Protein AF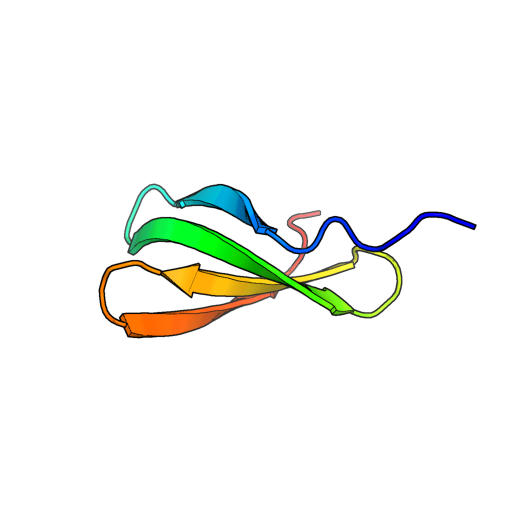-A0A925VH47-F1 (afdb_monomer_lite)

Radius of gyration: 10.22 Å; chains: 1; bounding box: 23×13×32 Å

Sequence (46 aa):
MAKAQTGRPVVHPQLGPGRLVRAYMGGYEFEVLFDSGRRFRLPARE

Structure (mmCIF, N/CA/C/O backbone):
data_AF-A0A925VH47-F1
#
_entry.id   AF-A0A925VH47-F1
#
loop_
_atom_site.group_PDB
_atom_site.id
_atom_site.type_symbol
_atom_site.label_atom_id
_atom_site.label_alt_id
_atom_site.label_comp_id
_atom_site.label_asym_id
_atom_site.label_entity_id
_atom_site.label_seq_id
_atom_site.pdbx_PDB_ins_code
_atom_site.Cartn_x
_atom_site.Cartn_y
_atom_site.Cartn_z
_atom_site.occupancy
_atom_site.B_iso_or_equiv
_atom_site.auth_seq_id
_atom_site.auth_comp_id
_atom_site.auth_asym_id
_atom_site.auth_atom_id
_atom_site.pdbx_PDB_model_num
ATOM 1 N N . MET A 1 1 ? 1.118 -6.075 -23.821 1.00 39.53 1 MET A N 1
ATOM 2 C CA . MET A 1 1 ? 1.869 -5.301 -22.807 1.00 39.53 1 MET A CA 1
ATOM 3 C C . MET A 1 1 ? 1.014 -5.227 -21.552 1.00 39.53 1 MET A C 1
ATOM 5 O O . MET A 1 1 ? -0.175 -4.953 -21.667 1.00 39.53 1 MET A O 1
ATOM 9 N N . ALA A 1 2 ? 1.566 -5.633 -20.407 1.00 43.38 2 ALA A N 1
ATOM 10 C CA . ALA A 1 2 ? 0.819 -5.961 -19.194 1.00 43.38 2 ALA A CA 1
ATOM 11 C C . ALA A 1 2 ? -0.019 -4.773 -18.692 1.00 43.38 2 ALA A C 1
ATOM 13 O O . ALA A 1 2 ? 0.521 -3.709 -18.396 1.00 43.38 2 ALA A O 1
ATOM 14 N N . LYS A 1 3 ? -1.341 -4.960 -18.582 1.00 44.88 3 LYS A N 1
ATOM 15 C CA . LYS A 1 3 ? -2.198 -4.038 -17.832 1.00 44.88 3 LYS A CA 1
ATOM 16 C C . LYS A 1 3 ? -1.650 -3.986 -16.407 1.00 44.88 3 LYS A C 1
ATOM 18 O O . LYS A 1 3 ? -1.615 -5.019 -15.736 1.00 44.88 3 LYS A O 1
ATOM 23 N N . ALA A 1 4 ? -1.200 -2.813 -15.964 1.00 54.25 4 ALA A N 1
ATOM 24 C CA . ALA A 1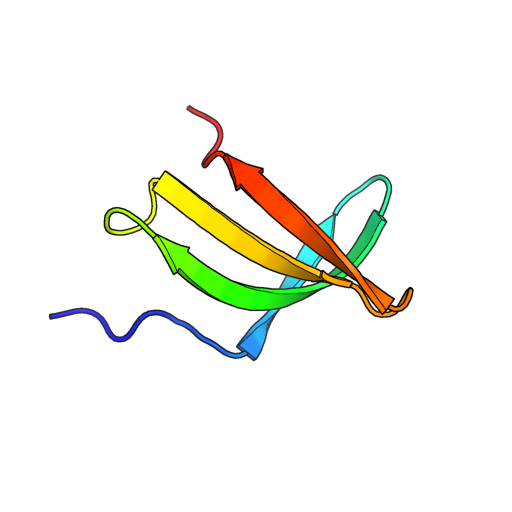 4 ? -0.916 -2.575 -14.556 1.00 54.25 4 ALA A CA 1
ATOM 25 C C . ALA A 1 4 ? -2.127 -3.076 -13.755 1.00 54.25 4 ALA A C 1
ATOM 27 O O . ALA A 1 4 ? -3.259 -2.714 -14.068 1.00 54.25 4 ALA A O 1
ATOM 28 N N . GLN A 1 5 ? -1.902 -3.994 -12.814 1.00 61.75 5 GLN A N 1
ATOM 29 C CA . GLN A 1 5 ? -2.957 -4.690 -12.070 1.00 61.75 5 GLN A CA 1
ATOM 30 C C . GLN A 1 5 ? -3.567 -3.748 -11.022 1.00 61.75 5 GLN A C 1
ATOM 32 O O . GLN A 1 5 ? -3.378 -3.913 -9.820 1.00 61.75 5 GLN A O 1
ATOM 37 N N . THR A 1 6 ? -4.265 -2.713 -11.481 1.00 67.00 6 THR A N 1
ATOM 38 C CA . THR A 1 6 ? -5.052 -1.806 -10.650 1.00 67.00 6 THR A CA 1
ATOM 39 C C . THR A 1 6 ? -6.155 -2.587 -9.940 1.00 67.00 6 THR A C 1
ATOM 41 O O . THR A 1 6 ? -6.853 -3.386 -10.559 1.00 67.00 6 THR A O 1
ATOM 44 N N . GLY A 1 7 ? -6.324 -2.363 -8.639 1.00 75.75 7 GLY A N 1
ATOM 45 C CA . GLY A 1 7 ? -7.349 -3.006 -7.814 1.00 75.75 7 GLY A CA 1
ATOM 46 C C . GLY A 1 7 ? -6.932 -4.327 -7.170 1.00 75.75 7 GLY A C 1
ATOM 47 O O . GLY A 1 7 ? -7.732 -4.915 -6.444 1.00 75.75 7 GLY A O 1
ATOM 48 N N . ARG A 1 8 ? -5.693 -4.790 -7.375 1.00 84.19 8 ARG A N 1
ATOM 49 C CA . ARG A 1 8 ? -5.188 -5.981 -6.685 1.00 84.19 8 ARG A CA 1
ATOM 50 C C . ARG A 1 8 ? -5.113 -5.717 -5.170 1.00 84.19 8 ARG A C 1
ATOM 52 O O . ARG A 1 8 ? -4.511 -4.712 -4.776 1.00 84.19 8 ARG A O 1
ATOM 59 N N . PRO A 1 9 ? -5.708 -6.576 -4.321 1.00 86.50 9 PRO A N 1
ATOM 60 C CA . PRO A 1 9 ? -5.592 -6.440 -2.876 1.00 86.50 9 PRO A CA 1
ATOM 61 C C . PRO A 1 9 ? -4.151 -6.719 -2.441 1.00 86.50 9 PRO A C 1
ATOM 63 O O . PRO A 1 9 ? -3.492 -7.627 -2.952 1.00 86.50 9 PRO A O 1
ATOM 66 N N . VAL A 1 10 ? -3.658 -5.918 -1.504 1.00 84.75 10 VAL A N 1
ATOM 67 C CA . VAL A 1 10 ? -2.311 -6.009 -0.938 1.00 84.75 10 VAL A CA 1
ATOM 68 C C . VAL A 1 10 ? -2.443 -5.945 0.576 1.00 84.75 10 VAL A C 1
ATOM 70 O O . VAL A 1 10 ? -3.250 -5.176 1.087 1.00 84.75 10 VAL A O 1
ATOM 73 N N . VAL A 1 11 ? -1.656 -6.729 1.304 1.00 86.62 11 VAL A N 1
ATOM 74 C CA . VAL A 1 11 ? -1.613 -6.665 2.769 1.00 86.62 11 VAL A CA 1
ATOM 75 C C . VAL A 1 11 ? -0.199 -6.301 3.180 1.00 86.62 11 VAL A C 1
ATOM 77 O O . VAL A 1 11 ? 0.741 -7.042 2.902 1.00 86.62 11 VAL A O 1
ATOM 80 N N . HIS A 1 12 ? -0.043 -5.139 3.810 1.00 82.06 12 HIS A N 1
ATOM 81 C CA . HIS A 1 12 ? 1.235 -4.696 4.349 1.00 82.06 12 HIS A CA 1
ATOM 82 C C . HIS A 1 12 ? 1.317 -5.044 5.843 1.00 82.06 12 HIS A C 1
ATOM 84 O O . HIS A 1 12 ? 0.387 -4.707 6.578 1.00 82.06 12 HIS A O 1
ATOM 90 N N . PRO A 1 13 ? 2.425 -5.626 6.339 1.00 82.44 13 PRO A N 1
ATOM 91 C CA . PRO A 1 13 ? 2.532 -6.089 7.727 1.00 82.44 13 PRO A CA 1
ATOM 92 C C . PRO A 1 13 ? 2.268 -5.008 8.784 1.00 82.44 13 PRO A C 1
ATOM 94 O O . PRO A 1 13 ? 1.730 -5.299 9.843 1.00 82.44 13 PRO A O 1
ATOM 97 N N . GLN A 1 14 ? 2.640 -3.757 8.493 1.00 84.75 14 GLN A N 1
ATOM 98 C CA . GLN A 1 14 ? 2.486 -2.632 9.428 1.00 84.75 14 GLN A CA 1
ATOM 99 C C . GLN A 1 14 ? 1.280 -1.735 9.131 1.00 84.75 14 GLN A C 1
ATOM 101 O O . GLN A 1 14 ? 0.800 -1.042 10.020 1.00 84.75 14 GLN A O 1
ATOM 106 N N . LEU A 1 15 ? 0.828 -1.686 7.873 1.00 83.06 15 LEU A N 1
ATOM 107 C CA . LEU A 1 15 ? -0.209 -0.738 7.430 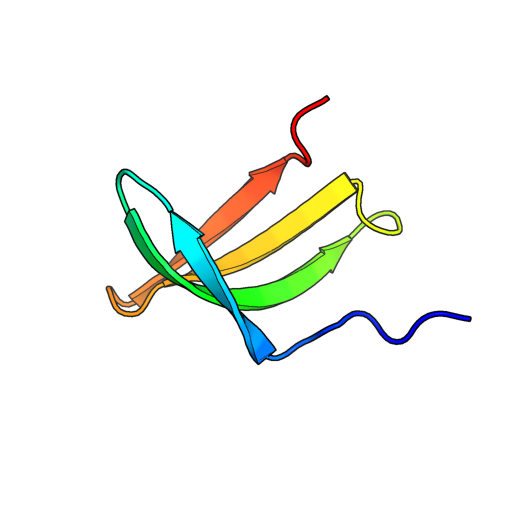1.00 83.06 15 LEU A CA 1
ATOM 108 C C . LEU A 1 15 ? -1.564 -1.422 7.215 1.00 83.06 15 LEU A C 1
ATOM 110 O O . LEU A 1 15 ? -2.571 -0.737 7.046 1.00 83.06 15 LEU A O 1
ATOM 114 N N . GLY A 1 16 ? -1.592 -2.757 7.243 1.00 87.31 16 GLY A N 1
ATOM 115 C CA . GLY A 1 16 ? -2.790 -3.553 7.044 1.00 87.31 16 GLY A CA 1
ATOM 116 C C . GLY A 1 16 ? -3.170 -3.713 5.566 1.00 87.31 16 GLY A C 1
ATOM 117 O O . GLY A 1 16 ? -2.309 -3.614 4.682 1.00 87.31 16 GLY A O 1
ATOM 118 N N . PRO A 1 17 ? -4.446 -4.021 5.283 1.00 90.75 17 PRO A N 1
ATOM 119 C CA . PRO A 1 17 ? -4.942 -4.235 3.932 1.00 90.75 17 PRO A CA 1
ATOM 120 C C . PRO A 1 17 ? -5.052 -2.927 3.134 1.00 90.75 17 PRO A C 1
ATOM 122 O O . PRO A 1 17 ? -5.348 -1.852 3.661 1.00 90.75 17 PRO A O 1
ATOM 125 N N . GLY A 1 18 ? -4.833 -3.035 1.830 1.00 90.69 18 GLY A N 1
ATOM 126 C CA . GLY A 1 18 ? -4.959 -1.953 0.868 1.00 90.69 18 GLY A CA 1
ATOM 127 C C . GLY A 1 18 ? -5.164 -2.468 -0.550 1.00 90.69 18 GLY A C 1
ATOM 128 O O . GLY A 1 18 ? -5.224 -3.672 -0.807 1.00 90.69 18 GLY A O 1
ATOM 129 N N . ARG A 1 19 ? -5.278 -1.543 -1.499 1.00 90.38 19 ARG A N 1
ATOM 130 C CA . ARG A 1 19 ? -5.430 -1.839 -2.925 1.00 90.38 19 ARG A CA 1
ATOM 131 C C . ARG A 1 19 ? -4.352 -1.144 -3.728 1.00 90.38 19 ARG A C 1
ATOM 133 O O . ARG A 1 19 ? -4.077 0.038 -3.524 1.00 90.38 19 ARG A O 1
ATOM 140 N N . LEU A 1 20 ? -3.781 -1.879 -4.675 1.00 87.56 20 LEU A N 1
ATOM 141 C CA . LEU A 1 20 ? -2.851 -1.326 -5.646 1.00 87.56 20 LEU A CA 1
ATOM 142 C C . LEU A 1 20 ? -3.599 -0.350 -6.561 1.00 87.56 20 LEU A C 1
ATOM 144 O O . LEU A 1 20 ? -4.508 -0.743 -7.292 1.00 87.56 20 LEU A O 1
ATOM 148 N N . VAL A 1 21 ? -3.234 0.924 -6.518 1.00 86.81 21 VAL A N 1
ATOM 149 C CA . VAL A 1 21 ? -3.858 1.988 -7.317 1.00 86.81 21 VAL A CA 1
ATOM 150 C C . VAL A 1 21 ? -3.044 2.278 -8.565 1.00 86.81 21 VAL A C 1
ATOM 152 O O . VAL A 1 21 ? -3.603 2.630 -9.602 1.00 86.81 21 VAL A O 1
ATOM 155 N N . ARG A 1 22 ? -1.719 2.136 -8.496 1.00 82.81 22 ARG A N 1
ATOM 156 C CA . ARG A 1 22 ? -0.857 2.381 -9.649 1.00 82.81 22 ARG A CA 1
ATOM 157 C C . ARG A 1 22 ? 0.458 1.630 -9.514 1.00 82.81 22 ARG A C 1
ATOM 159 O O . ARG A 1 22 ? 0.952 1.438 -8.412 1.00 82.81 22 ARG A O 1
ATOM 166 N N . ALA A 1 23 ? 1.018 1.221 -10.643 1.00 79.00 23 ALA A N 1
ATOM 167 C CA . ALA A 1 23 ? 2.392 0.752 -10.729 1.00 79.00 23 ALA A CA 1
ATOM 168 C C . ALA A 1 23 ? 3.157 1.725 -11.629 1.00 79.00 23 ALA A C 1
ATOM 170 O O . ALA A 1 23 ? 2.671 2.078 -12.706 1.00 79.00 23 ALA A O 1
ATOM 171 N N . TYR A 1 24 ? 4.323 2.169 -11.181 1.00 77.25 24 TYR A N 1
ATOM 172 C CA . TYR A 1 24 ? 5.219 3.045 -11.920 1.00 77.25 24 TYR A CA 1
ATOM 173 C C . TYR A 1 24 ? 6.475 2.276 -12.355 1.00 77.25 24 TYR A C 1
ATOM 175 O O . TYR A 1 24 ? 6.783 1.195 -11.843 1.00 77.25 24 TYR A O 1
ATOM 183 N N . MET A 1 25 ? 7.157 2.819 -13.368 1.00 73.00 25 MET A N 1
ATOM 184 C CA . MET A 1 25 ? 8.391 2.277 -13.955 1.00 73.00 25 MET A CA 1
ATOM 185 C C . MET A 1 25 ? 8.315 0.807 -14.414 1.00 73.00 25 MET A C 1
ATOM 187 O O . MET A 1 25 ? 9.331 0.147 -14.527 1.00 73.00 25 MET A O 1
ATOM 191 N N . GLY A 1 26 ? 7.12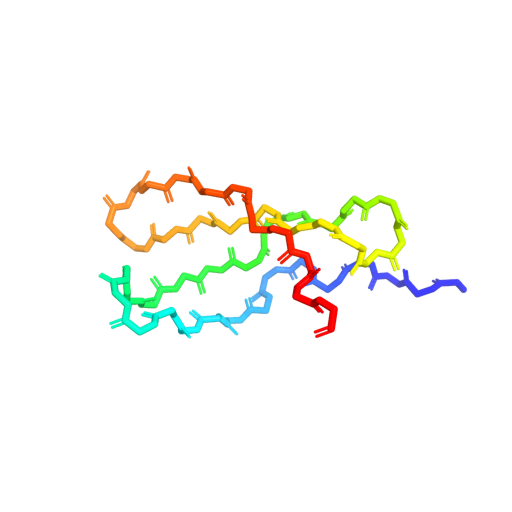9 0.266 -14.709 1.00 68.06 26 GLY A N 1
ATOM 192 C CA . GLY A 1 26 ? 6.992 -1.135 -15.138 1.00 68.06 26 GLY A CA 1
ATOM 193 C C . GLY A 1 26 ? 6.979 -2.160 -13.996 1.00 68.06 26 GLY A C 1
ATOM 194 O O . GLY A 1 26 ? 7.096 -3.350 -14.265 1.00 68.06 26 GLY A O 1
ATOM 195 N N . GLY A 1 27 ? 6.782 -1.719 -12.747 1.00 67.50 27 GLY A N 1
ATOM 196 C CA . GLY A 1 27 ? 6.693 -2.599 -11.575 1.00 67.50 27 GLY A CA 1
ATOM 197 C C . GLY A 1 27 ? 7.784 -2.381 -10.528 1.00 67.50 27 GLY A C 1
ATOM 198 O O . GLY A 1 27 ? 7.907 -3.203 -9.631 1.00 67.50 27 GLY A O 1
ATOM 199 N N . TYR A 1 28 ? 8.554 -1.294 -10.624 1.00 69.94 28 TYR A N 1
ATOM 200 C CA . TYR A 1 28 ? 9.561 -0.935 -9.618 1.00 69.94 28 TYR A CA 1
ATOM 201 C C . TYR A 1 28 ? 9.014 -0.059 -8.494 1.00 69.94 28 TYR A C 1
ATOM 203 O O . TYR A 1 28 ? 9.629 0.056 -7.443 1.00 69.94 28 TYR A O 1
ATOM 211 N N . GLU A 1 29 ? 7.862 0.571 -8.685 1.00 78.75 29 GLU A N 1
ATOM 212 C CA . GLU A 1 29 ? 7.223 1.353 -7.634 1.00 78.75 29 GLU A CA 1
ATOM 213 C C . GLU A 1 29 ? 5.718 1.150 -7.687 1.00 78.75 29 GLU A C 1
ATOM 215 O O . GLU A 1 29 ? 5.118 1.094 -8.764 1.00 78.75 29 GLU A O 1
ATOM 220 N N . PHE A 1 30 ? 5.092 1.085 -6.520 1.00 83.69 30 PHE A N 1
ATOM 221 C CA . PHE A 1 30 ? 3.669 0.817 -6.408 1.00 83.69 30 PHE A CA 1
ATOM 222 C C . PHE A 1 30 ? 2.997 1.837 -5.511 1.00 83.69 30 PHE A C 1
ATOM 224 O O . PH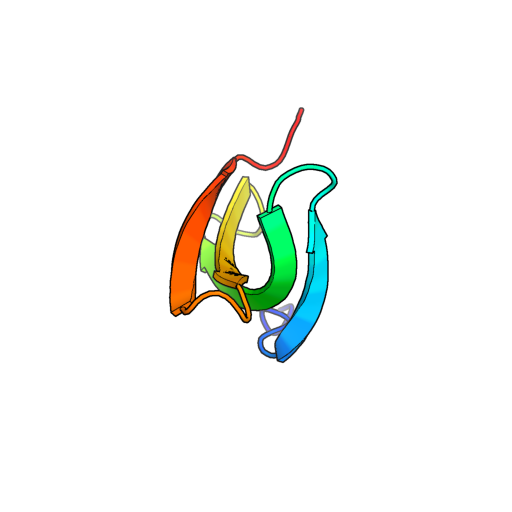E A 1 30 ? 3.407 2.057 -4.376 1.00 83.69 30 PHE A O 1
ATOM 231 N N . GLU A 1 31 ? 1.919 2.426 -6.005 1.00 88.19 31 GLU A N 1
ATOM 232 C CA . GLU A 1 31 ? 1.012 3.229 -5.205 1.00 88.19 31 GLU A CA 1
ATOM 233 C C . GLU A 1 31 ? -0.076 2.332 -4.635 1.00 88.19 31 GLU A C 1
ATOM 235 O O . GLU A 1 31 ? -0.835 1.705 -5.380 1.00 88.19 31 GLU A O 1
ATOM 240 N N . VAL A 1 32 ? -0.159 2.282 -3.311 1.00 89.69 32 VAL A N 1
ATOM 241 C CA . VAL A 1 32 ? -1.164 1.515 -2.579 1.00 89.69 32 VAL A CA 1
ATOM 242 C C . VAL A 1 32 ? -2.012 2.476 -1.760 1.00 89.69 32 VAL A C 1
ATOM 244 O O . VAL A 1 32 ? -1.482 3.302 -1.016 1.00 89.69 32 VAL A O 1
ATOM 247 N N . LEU A 1 33 ? -3.333 2.360 -1.894 1.00 90.06 33 LEU A N 1
ATOM 248 C CA . LEU A 1 33 ? -4.303 3.001 -1.010 1.00 90.06 33 LEU A CA 1
ATOM 249 C C . LEU A 1 33 ? -4.717 1.986 0.051 1.00 90.06 33 LEU A C 1
ATOM 251 O O . LEU A 1 33 ? -5.325 0.968 -0.275 1.00 90.06 33 LEU A O 1
ATOM 255 N N . PHE A 1 34 ? -4.368 2.256 1.300 1.00 89.75 34 PHE A N 1
ATOM 256 C CA . PHE A 1 34 ? -4.753 1.434 2.441 1.00 89.75 34 PHE A CA 1
ATOM 257 C C . PHE A 1 34 ? -6.167 1.775 2.907 1.00 89.75 34 PHE A C 1
ATOM 259 O O . PHE A 1 34 ? -6.598 2.922 2.780 1.00 89.75 34 PHE A O 1
ATOM 266 N N . ASP A 1 35 ? -6.857 0.805 3.512 1.00 87.31 35 ASP A N 1
ATOM 267 C CA . ASP A 1 35 ? -8.203 1.010 4.077 1.00 87.31 35 ASP A CA 1
ATOM 268 C C . ASP A 1 35 ? -8.212 2.036 5.221 1.00 87.31 35 ASP A C 1
ATOM 270 O O . ASP A 1 35 ? -9.233 2.654 5.502 1.00 87.31 35 ASP A O 1
ATOM 274 N N . SER A 1 36 ? -7.051 2.309 5.825 1.00 84.56 36 SER A N 1
ATOM 275 C CA . SER A 1 36 ? -6.862 3.431 6.756 1.00 84.56 36 SER A CA 1
ATOM 276 C C . SER A 1 36 ? -6.975 4.819 6.098 1.00 84.56 36 SER A C 1
ATOM 278 O O . SER A 1 36 ? -6.839 5.830 6.781 1.00 84.56 36 SER A O 1
ATOM 280 N N . GLY A 1 37 ? -7.163 4.891 4.774 1.00 84.38 37 GLY A N 1
ATOM 281 C CA . GLY A 1 37 ? -7.206 6.126 3.984 1.00 84.38 37 GLY A CA 1
ATOM 282 C C . GLY A 1 37 ? -5.829 6.658 3.576 1.00 84.38 37 GLY A C 1
ATOM 283 O O . GLY A 1 3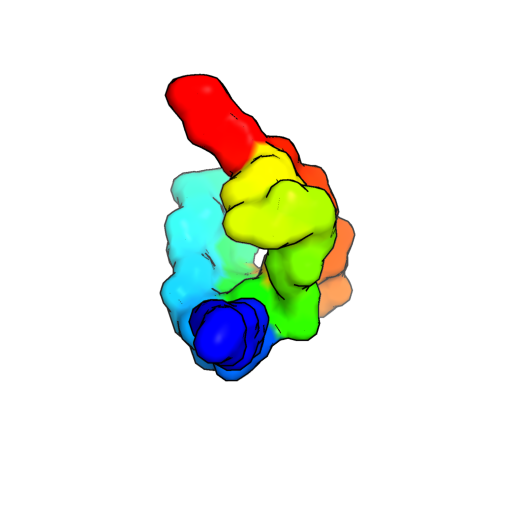7 ? -5.728 7.667 2.878 1.00 84.38 37 GLY A O 1
ATOM 284 N N . ARG A 1 38 ? -4.744 5.988 3.982 1.00 84.56 38 ARG A N 1
ATOM 285 C CA . ARG A 1 38 ? -3.369 6.412 3.689 1.00 84.56 38 ARG A CA 1
ATOM 286 C C . ARG A 1 38 ? -2.933 5.908 2.318 1.00 84.56 38 ARG A C 1
ATOM 288 O O . ARG A 1 38 ? -3.136 4.742 1.987 1.00 84.56 38 ARG A O 1
ATOM 295 N N . ARG A 1 39 ? -2.268 6.764 1.541 1.00 86.69 39 ARG A N 1
ATOM 296 C CA . ARG A 1 39 ? -1.564 6.358 0.319 1.00 86.69 39 ARG A CA 1
ATOM 297 C C . ARG A 1 39 ? -0.077 6.262 0.592 1.00 86.69 39 ARG A C 1
ATOM 299 O O . ARG A 1 39 ? 0.507 7.211 1.106 1.00 86.69 39 ARG A O 1
ATOM 306 N N . PHE A 1 40 ? 0.524 5.141 0.216 1.00 83.00 40 PHE A N 1
ATOM 307 C CA . PHE A 1 40 ? 1.974 5.002 0.211 1.00 83.00 40 PHE A CA 1
ATOM 308 C C . PHE A 1 40 ? 2.468 4.568 -1.149 1.00 83.00 40 PHE A C 1
ATOM 310 O O . PHE A 1 40 ? 1.845 3.755 -1.836 1.00 83.00 40 PHE A O 1
ATOM 317 N N . ARG A 1 41 ? 3.640 5.098 -1.483 1.00 79.19 41 ARG A N 1
ATOM 318 C CA . ARG A 1 41 ? 4.449 4.630 -2.589 1.00 79.19 41 ARG A CA 1
ATOM 319 C C . ARG A 1 41 ? 5.468 3.657 -2.016 1.00 79.19 41 ARG A C 1
ATOM 321 O O . ARG A 1 41 ? 6.355 4.057 -1.268 1.00 79.19 41 ARG A O 1
ATOM 328 N N . LEU A 1 42 ? 5.261 2.376 -2.283 1.00 74.88 42 LEU A N 1
ATOM 329 C CA . LEU A 1 42 ? 6.181 1.327 -1.881 1.00 74.88 42 LEU A CA 1
ATOM 330 C C . LEU A 1 42 ? 7.192 1.129 -3.015 1.00 74.88 42 LEU A C 1
ATOM 332 O O . LEU A 1 42 ? 6.762 0.918 -4.157 1.00 74.88 42 LEU A O 1
ATOM 336 N N . PRO A 1 43 ? 8.506 1.187 -2.739 1.00 72.62 43 PRO A N 1
ATOM 337 C CA . PRO A 1 43 ? 9.478 0.678 -3.690 1.00 72.62 43 PRO A CA 1
ATOM 338 C C . PRO A 1 43 ? 9.219 -0.820 -3.876 1.00 72.62 43 PRO A C 1
ATOM 340 O O . PRO A 1 43 ? 8.857 -1.525 -2.927 1.00 72.62 43 PRO A O 1
ATOM 343 N N . ALA A 1 44 ? 9.386 -1.317 -5.096 1.00 65.44 44 ALA A N 1
ATOM 344 C CA . ALA A 1 44 ? 9.592 -2.734 -5.309 1.00 65.44 44 ALA A CA 1
ATOM 345 C C . ALA A 1 44 ? 10.860 -3.075 -4.538 1.00 65.44 44 ALA A C 1
ATOM 347 O O . ALA A 1 44 ? 11.940 -2.593 -4.870 1.00 65.44 44 ALA A O 1
ATOM 348 N N . ARG A 1 45 ? 10.698 -3.802 -3.432 1.00 60.88 45 ARG A N 1
ATOM 349 C CA . ARG A 1 45 ? 11.832 -4.428 -2.759 1.00 60.88 45 ARG A CA 1
ATOM 350 C C . ARG A 1 45 ? 12.652 -5.158 -3.825 1.00 60.88 45 ARG A C 1
ATOM 352 O O . ARG A 1 45 ? 12.058 -5.878 -4.629 1.00 60.88 45 ARG A O 1
ATOM 359 N N . GLU A 1 46 ? 13.955 -4.893 -3.821 1.00 50.12 46 GLU A N 1
ATOM 360 C CA . GLU A 1 46 ? 14.964 -5.689 -4.528 1.00 50.12 46 GLU A CA 1
ATOM 361 C C . GLU A 1 46 ? 14.831 -7.175 -4.163 1.00 50.12 46 GLU A C 1
ATOM 363 O O . GLU A 1 46 ? 14.496 -7.463 -2.983 1.00 50.12 46 GLU A O 1
#

Secondary structure (DSSP, 8-state):
-PPP-TT-EEEETTTEEEEEEEEETTTTEEEEEETTS-EEEEE---

pLDDT: mean 77.08, std 13.37, range [39.53, 90.75]

Foldseek 3Di:
DDDFPFQDWDQDPPQGIWTFHDAPPVRQWTWTQGPVRDTDIDGPDD